Protein AF-A0A7S3FI24-F1 (afdb_monomer)

Secondary structure (DSSP, 8-state):
--PPP----PPPTTTT--HHHHHHHHHHHHHHHHHH-TTHHHH-SS--EEEEESS-STTTT-EEE-S-HHHHHH--S--EEEEE--SS--EETTEE------

Solvent-accessible surface area (backbone atoms only — not comparable to full-atom values): 6714 Å² total; per-residue (Å²): 141,79,82,76,80,81,79,74,74,73,73,60,86,74,78,76,60,59,66,70,62,52,54,53,52,49,53,53,50,49,56,56,44,52,76,77,35,89,58,56,79,30,40,59,82,71,54,41,32,33,39,36,52,76,63,80,64,95,70,53,79,54,43,81,48,55,79,44,72,71,58,59,69,66,62,73,99,66,69,56,49,82,40,82,33,70,66,51,63,75,59,60,97,84,40,80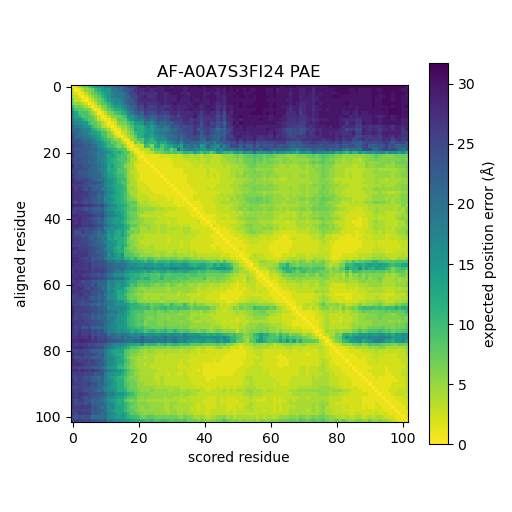,78,86,86,90,83,134

Organism: NCBI:txid156174

Nearest PDB structures (foldseek):
  6vzq-assembly2_B  TM=6.671E-01  e=1.632E-01  Mus musculus
  7emj-assembly1_F  TM=5.380E-01  e=7.339E-02  Gallus gallus
  5ui8-assembly1_J  TM=3.573E-01  e=5.573E+00  Escherichia coli O157:H7
  6c05-assembly1_D  TM=3.468E-01  e=8.312E+00  Mycobacterium tuberculosis

pLDDT: mean 84.61, std 16.26, range [46.09, 98.19]

Structure (mmCIF, N/CA/C/O backbone):
data_AF-A0A7S3FI24-F1
#
_entry.id   AF-A0A7S3FI24-F1
#
loop_
_atom_site.group_PDB
_atom_site.id
_atom_site.type_symbol
_atom_site.label_atom_id
_atom_site.label_alt_id
_atom_site.label_comp_id
_atom_site.label_asym_id
_atom_site.label_entity_id
_atom_site.label_seq_id
_atom_site.pdbx_PDB_ins_code
_atom_site.Cartn_x
_atom_site.Cartn_y
_atom_site.Cartn_z
_atom_site.occupancy
_atom_site.B_iso_or_equiv
_atom_site.auth_seq_id
_atom_site.auth_comp_id
_atom_site.auth_asym_id
_atom_site.auth_atom_id
_atom_site.pdbx_PDB_model_num
ATOM 1 N N . MET A 1 1 ? 37.697 28.442 39.498 1.00 46.44 1 MET A N 1
ATOM 2 C CA . MET A 1 1 ? 36.670 27.385 39.611 1.00 46.44 1 MET A CA 1
ATOM 3 C C . MET A 1 1 ? 35.323 28.017 39.319 1.00 46.44 1 MET A C 1
ATOM 5 O O . MET A 1 1 ? 34.853 28.788 40.140 1.00 46.44 1 MET A O 1
ATOM 9 N N . ALA A 1 2 ? 34.752 27.760 38.145 1.00 46.09 2 ALA A N 1
ATOM 10 C CA . ALA A 1 2 ? 33.382 28.141 37.812 1.00 46.09 2 ALA A CA 1
ATOM 11 C C . ALA A 1 2 ? 32.655 26.851 37.419 1.00 46.09 2 ALA A C 1
ATOM 13 O O . ALA A 1 2 ? 33.088 26.173 36.488 1.00 46.09 2 ALA A O 1
ATOM 14 N N . GLN A 1 3 ? 31.633 26.459 38.181 1.00 51.47 3 GLN A N 1
ATOM 15 C CA . GLN A 1 3 ? 30.737 25.371 37.787 1.00 51.47 3 GLN A CA 1
ATOM 16 C C . GLN A 1 3 ? 29.889 25.841 36.595 1.00 51.47 3 GLN A C 1
ATOM 18 O O . GLN A 1 3 ? 29.442 26.991 36.603 1.00 51.47 3 GLN A O 1
ATOM 23 N N . PRO A 1 4 ? 29.662 24.999 35.572 1.00 52.81 4 PRO A N 1
ATOM 24 C CA . PRO A 1 4 ? 28.700 25.323 34.530 1.00 52.81 4 PRO A CA 1
ATOM 25 C C . PRO A 1 4 ? 27.280 25.321 35.125 1.00 52.81 4 PRO A C 1
ATOM 27 O O . PRO A 1 4 ? 27.018 24.561 36.061 1.00 52.81 4 PRO A O 1
ATOM 30 N N . PRO A 1 5 ? 26.372 26.172 34.617 1.00 53.44 5 PRO A N 1
ATOM 31 C CA . PRO A 1 5 ? 24.995 26.205 35.082 1.00 53.44 5 PRO A CA 1
ATOM 32 C C . PRO A 1 5 ? 24.317 24.864 34.804 1.00 53.44 5 PRO A C 1
ATOM 34 O O . PRO A 1 5 ? 24.416 24.318 33.704 1.00 53.44 5 PRO A O 1
ATOM 37 N N . ASP A 1 6 ? 23.658 24.361 35.843 1.00 47.56 6 ASP A N 1
ATOM 38 C CA . ASP A 1 6 ? 22.828 23.165 35.853 1.00 47.56 6 ASP A CA 1
ATOM 39 C C . ASP A 1 6 ? 21.859 23.205 34.665 1.00 47.56 6 ASP A C 1
ATOM 41 O O . ASP A 1 6 ? 20.989 24.079 34.570 1.00 47.56 6 ASP A O 1
ATOM 45 N N . ALA A 1 7 ? 22.072 22.300 33.709 1.00 50.19 7 ALA A N 1
ATOM 46 C CA . ALA A 1 7 ? 21.190 22.099 32.577 1.00 50.19 7 ALA A CA 1
ATOM 47 C C . ALA A 1 7 ? 19.913 21.455 33.113 1.00 50.19 7 ALA A C 1
ATOM 49 O O . ALA A 1 7 ? 19.746 20.238 33.050 1.00 50.19 7 ALA A O 1
ATOM 50 N N . ALA A 1 8 ? 19.033 22.288 33.674 1.00 49.78 8 ALA A N 1
ATOM 51 C CA . ALA A 1 8 ? 17.697 21.908 34.082 1.00 49.78 8 ALA A CA 1
ATOM 52 C C . ALA A 1 8 ? 17.028 21.218 32.893 1.00 49.78 8 ALA A C 1
ATOM 54 O O . ALA A 1 8 ? 16.645 21.863 31.912 1.00 49.78 8 ALA A O 1
ATOM 55 N N . ALA A 1 9 ? 16.966 19.889 32.982 1.00 54.50 9 ALA A N 1
ATOM 56 C CA . ALA A 1 9 ? 16.338 19.008 32.025 1.00 54.50 9 ALA A CA 1
ATOM 57 C C . ALA A 1 9 ? 14.961 19.578 31.688 1.00 54.50 9 ALA A C 1
ATOM 59 O O . ALA A 1 9 ? 14.052 19.572 32.519 1.00 54.50 9 ALA A O 1
ATOM 60 N N . HIS A 1 10 ? 14.820 20.130 30.484 1.00 46.59 10 HIS A N 1
ATOM 61 C CA . HIS A 1 10 ? 13.503 20.412 29.946 1.00 46.59 10 HIS A CA 1
ATOM 62 C C . HIS A 1 10 ? 12.785 19.065 29.866 1.00 46.59 10 HIS A C 1
ATOM 64 O O . HIS A 1 10 ? 13.285 18.169 29.184 1.00 46.59 10 HIS A O 1
ATOM 70 N N . PRO A 1 11 ? 11.677 18.873 30.599 1.00 47.78 11 PRO A N 1
ATOM 71 C CA . PRO A 1 11 ? 10.968 17.612 30.547 1.00 47.78 11 PRO A CA 1
ATOM 72 C C . PRO A 1 11 ? 10.486 17.408 29.113 1.00 47.78 11 PRO A C 1
ATOM 74 O O . PRO A 1 11 ? 9.842 18.291 28.542 1.00 47.78 11 PRO A O 1
ATOM 77 N N . ASP A 1 12 ? 10.819 16.255 28.532 1.00 48.50 12 ASP A N 1
ATOM 78 C CA . ASP A 1 12 ? 10.338 15.873 27.211 1.00 48.50 12 ASP A CA 1
ATOM 79 C C . ASP A 1 12 ? 8.811 16.071 27.154 1.00 48.50 12 ASP A C 1
ATOM 81 O O . ASP A 1 12 ? 8.084 15.474 27.957 1.00 48.50 12 ASP A O 1
ATOM 85 N N . PRO A 1 13 ? 8.272 16.858 26.203 1.00 54.12 13 PRO A N 1
ATOM 86 C CA . PRO A 1 13 ? 6.839 17.176 26.124 1.00 54.12 13 PRO A CA 1
ATOM 87 C C . PRO A 1 13 ? 5.957 15.954 25.801 1.00 54.12 13 PRO A C 1
ATOM 89 O O . PRO A 1 13 ? 4.729 16.047 25.728 1.00 54.12 13 PRO A O 1
ATOM 92 N N . VAL A 1 14 ? 6.586 14.798 25.584 1.00 56.69 14 VAL A N 1
ATOM 93 C CA . VAL A 1 14 ? 5.950 13.493 25.401 1.00 56.69 14 VAL A CA 1
ATOM 94 C C . VAL A 1 14 ? 5.659 12.821 26.749 1.00 56.69 14 VAL A C 1
ATOM 96 O O . VAL A 1 14 ? 4.661 12.115 26.861 1.00 56.69 14 VAL A O 1
ATOM 99 N N . ALA A 1 15 ? 6.463 13.083 27.785 1.00 55.53 15 ALA A N 1
ATOM 100 C CA . ALA A 1 15 ? 6.394 12.392 29.074 1.00 55.53 15 ALA A CA 1
ATOM 101 C C . ALA A 1 15 ? 5.210 12.824 29.962 1.00 55.53 15 ALA A C 1
ATOM 103 O O . ALA A 1 15 ? 4.880 12.129 30.916 1.00 55.53 15 ALA A O 1
ATOM 104 N N . GLN A 1 16 ? 4.551 13.947 29.649 1.00 52.84 16 GLN A N 1
ATOM 105 C CA . GLN A 1 16 ? 3.449 14.511 30.449 1.00 52.84 16 GLN A CA 1
ATOM 106 C C . GLN A 1 16 ? 2.045 14.209 29.894 1.00 52.84 16 GLN A C 1
ATOM 108 O O . GLN A 1 16 ? 1.060 14.801 30.330 1.00 52.84 16 GLN A O 1
ATOM 113 N N . ARG A 1 17 ? 1.916 13.326 28.897 1.00 57.41 17 ARG A N 1
ATOM 114 C CA . ARG A 1 17 ? 0.605 12.974 28.334 1.00 57.41 17 ARG A CA 1
ATOM 115 C C . ARG A 1 17 ? 0.035 11.774 29.081 1.00 57.41 17 ARG A C 1
ATOM 117 O O . ARG A 1 17 ? 0.474 10.653 28.851 1.00 57.41 17 ARG A O 1
ATOM 124 N N . GLU A 1 18 ? -0.955 12.023 29.936 1.00 64.50 18 GLU A N 1
ATOM 125 C CA . GLU A 1 18 ? -1.813 10.990 30.534 1.00 64.50 18 GLU A CA 1
ATOM 126 C C . GLU A 1 18 ? -2.240 9.975 29.445 1.00 64.50 18 GLU A C 1
ATOM 128 O O . GLU A 1 18 ? -2.882 10.379 28.465 1.00 64.50 18 GLU A O 1
ATOM 133 N N . PRO A 1 19 ? -1.880 8.681 29.557 1.00 67.75 19 PRO A N 1
ATOM 134 C CA . PRO A 1 19 ? -2.059 7.692 28.487 1.00 67.75 19 PRO A CA 1
ATOM 135 C C . PRO A 1 19 ? -3.502 7.591 27.976 1.00 67.75 19 PRO A C 1
ATOM 137 O O . PRO A 1 19 ? -3.734 7.496 26.770 1.00 67.75 19 PRO A O 1
ATOM 140 N N . VAL A 1 20 ? -4.471 7.711 28.889 1.00 68.62 20 VAL A N 1
ATOM 141 C CA . VAL A 1 20 ? -5.913 7.651 28.597 1.00 68.62 20 VAL A CA 1
ATOM 142 C C . VAL A 1 20 ? -6.361 8.827 27.720 1.00 68.62 20 VAL A C 1
ATOM 144 O O . VAL A 1 20 ? -7.165 8.664 26.803 1.00 68.62 20 VAL A O 1
ATOM 147 N N . ALA A 1 21 ? -5.797 10.019 27.938 1.00 85.75 21 ALA A N 1
ATOM 148 C CA . ALA A 1 21 ? -6.127 11.199 27.143 1.00 85.75 21 ALA A CA 1
ATOM 149 C C . ALA A 1 21 ? -5.561 11.116 25.715 1.00 85.75 21 ALA A C 1
ATOM 151 O O . ALA A 1 21 ? -6.155 11.659 24.782 1.00 85.75 21 ALA A O 1
ATOM 152 N N . LEU A 1 22 ? -4.420 10.445 25.517 1.00 89.81 22 LEU A N 1
ATOM 153 C CA . LEU A 1 22 ? -3.850 10.246 24.183 1.00 89.81 22 LEU A CA 1
ATOM 154 C C . LEU A 1 22 ? -4.663 9.240 23.363 1.00 89.81 22 LEU A C 1
ATOM 156 O O . LEU A 1 22 ? -4.931 9.501 22.191 1.00 89.81 22 LEU A O 1
ATOM 160 N N . GLU A 1 23 ? -5.069 8.127 23.974 1.00 91.88 23 GLU A N 1
ATOM 161 C CA . GLU A 1 23 ? -5.892 7.106 23.320 1.00 91.88 23 GLU A CA 1
ATOM 162 C C . GLU A 1 23 ? -7.219 7.693 22.832 1.00 91.88 23 GLU A C 1
ATOM 164 O O . GLU A 1 23 ? -7.549 7.579 21.650 1.00 91.88 23 GLU A O 1
ATOM 169 N N . GLN A 1 24 ? -7.929 8.415 23.703 1.00 94.38 24 GLN A N 1
ATOM 170 C CA . GLN A 1 24 ? -9.202 9.041 23.354 1.00 94.38 24 GLN A CA 1
ATOM 171 C C . GLN A 1 24 ? -9.061 10.000 22.162 1.00 94.38 24 GLN A C 1
ATOM 173 O O . GLN A 1 24 ? -9.817 9.923 21.191 1.00 94.38 24 GLN A O 1
ATOM 178 N N . ARG A 1 25 ? -8.034 10.857 22.184 1.00 94.19 25 ARG A N 1
ATOM 179 C CA . ARG A 1 25 ? -7.745 11.791 21.086 1.00 94.19 25 ARG A CA 1
ATOM 180 C C . ARG A 1 25 ? -7.369 11.073 19.792 1.00 94.19 25 ARG A C 1
ATOM 182 O O . ARG A 1 25 ? -7.744 11.525 18.713 1.00 94.19 25 ARG A O 1
ATOM 189 N N . ALA A 1 26 ? -6.627 9.970 19.879 1.00 94.12 26 ALA A N 1
ATOM 190 C CA . ALA A 1 26 ? -6.280 9.163 18.715 1.00 94.12 26 ALA A CA 1
ATOM 191 C C . ALA A 1 26 ? -7.530 8.522 18.091 1.00 94.12 26 ALA A C 1
ATOM 193 O O . ALA A 1 26 ? -7.689 8.562 16.872 1.00 94.12 26 ALA A O 1
ATOM 194 N N . LEU A 1 27 ? -8.448 7.999 18.909 1.00 94.75 27 LEU A N 1
ATOM 195 C CA . LEU A 1 27 ? -9.718 7.437 18.442 1.00 94.75 27 LEU A CA 1
ATOM 196 C C . LEU A 1 27 ? -10.599 8.495 17.768 1.00 94.75 27 LEU A C 1
ATOM 198 O O . LEU A 1 27 ? -11.173 8.235 16.711 1.00 94.75 27 LEU A O 1
ATOM 202 N N . GLU A 1 28 ? -10.689 9.695 18.337 1.00 96.31 28 GLU A N 1
ATOM 203 C CA . GLU A 1 28 ? -11.411 10.822 17.733 1.00 96.31 28 GLU A CA 1
ATOM 204 C C . GLU A 1 28 ? -10.794 11.246 16.395 1.00 96.31 28 GLU A C 1
ATOM 206 O O . GLU A 1 28 ? -11.512 11.408 15.406 1.00 96.31 28 GLU A O 1
ATOM 211 N N . ALA A 1 29 ? -9.464 11.341 16.329 1.00 94.56 29 ALA A N 1
ATOM 212 C CA . ALA A 1 29 ? -8.756 11.642 15.089 1.00 94.56 29 ALA A CA 1
ATOM 213 C C . ALA A 1 29 ? -8.996 10.568 14.015 1.00 94.56 29 ALA A C 1
ATOM 215 O O . ALA A 1 29 ? -9.242 10.907 12.858 1.00 94.56 29 ALA A O 1
ATOM 216 N N . LEU A 1 30 ? -8.977 9.282 14.385 1.00 93.88 30 LEU A N 1
ATOM 217 C CA . LEU A 1 30 ? -9.266 8.175 13.467 1.00 93.88 30 LEU A CA 1
ATOM 218 C C . LEU A 1 30 ? -10.709 8.218 1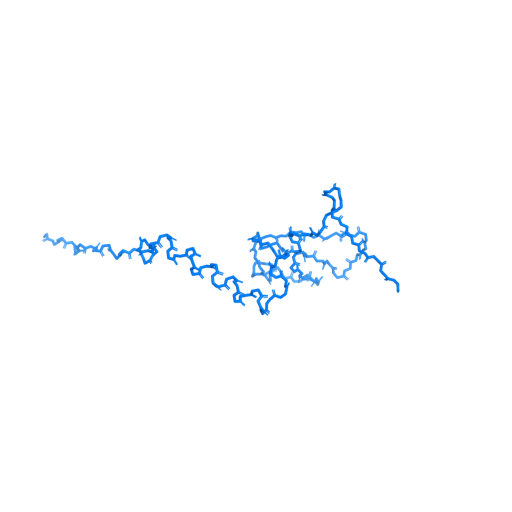2.956 1.00 93.88 30 LEU A C 1
ATOM 220 O O . LEU A 1 30 ? -10.927 8.018 11.762 1.00 93.88 30 LEU A O 1
ATOM 224 N N . LYS A 1 31 ? -11.682 8.540 13.818 1.00 94.62 31 LYS A N 1
ATOM 225 C CA . LYS A 1 31 ? -13.085 8.734 13.411 1.00 94.62 31 LYS A CA 1
ATOM 226 C C . LYS A 1 31 ? -13.229 9.875 12.406 1.00 94.62 31 LYS A C 1
ATOM 228 O O . LYS A 1 31 ? -13.948 9.719 11.424 1.00 94.62 31 LYS A O 1
ATOM 233 N N . GLY A 1 32 ? -12.542 10.997 12.623 1.00 95.81 32 GLY A N 1
ATOM 234 C CA . GLY A 1 32 ? -12.520 12.108 11.668 1.00 95.81 32 GLY A CA 1
ATOM 235 C C . GLY A 1 32 ? -11.858 11.724 10.340 1.00 95.81 32 GLY A C 1
ATOM 236 O O . GLY A 1 32 ? -12.396 11.994 9.270 1.00 95.81 32 GLY A O 1
ATOM 237 N N . LEU A 1 33 ? -10.724 11.021 10.396 1.00 94.81 33 LEU A N 1
ATOM 238 C CA . LEU A 1 33 ? -10.005 10.534 9.215 1.00 94.81 33 LEU A CA 1
ATOM 239 C C . LEU A 1 33 ? -10.834 9.557 8.377 1.00 94.81 33 LE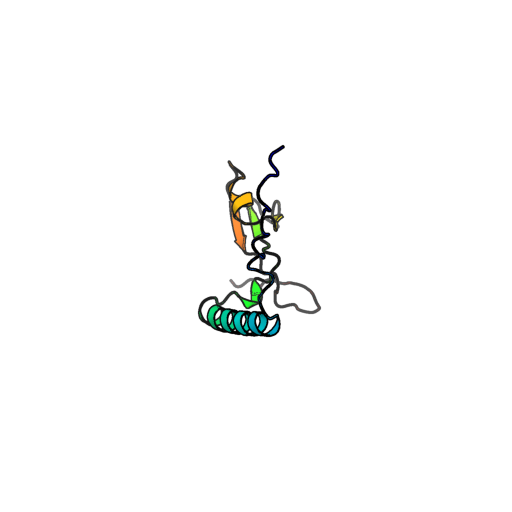U A C 1
ATOM 241 O O . LEU A 1 33 ? -10.794 9.640 7.151 1.00 94.81 33 LEU A O 1
ATOM 245 N N . ALA A 1 34 ? -11.598 8.666 9.011 1.00 93.50 34 ALA A N 1
ATOM 246 C CA . ALA A 1 34 ? -12.437 7.692 8.313 1.00 93.50 34 ALA A CA 1
ATOM 247 C C . ALA A 1 34 ? -13.497 8.363 7.420 1.00 93.50 34 ALA A C 1
ATOM 249 O O . ALA A 1 34 ? -13.863 7.814 6.385 1.00 93.50 34 ALA A O 1
ATOM 250 N N . GLN A 1 35 ? -13.943 9.574 7.774 1.00 95.06 35 GLN A N 1
ATOM 251 C CA . GLN A 1 35 ? -14.928 10.330 6.994 1.00 95.06 35 GLN A CA 1
ATOM 252 C C . GLN A 1 35 ? -14.346 10.935 5.711 1.00 95.06 35 GLN A C 1
ATOM 254 O O . GLN A 1 35 ? -15.076 11.135 4.745 1.00 95.06 35 GLN A O 1
ATOM 259 N N . VAL A 1 36 ? -13.041 11.227 5.683 1.00 96.19 36 VAL A N 1
ATOM 260 C CA . VAL A 1 36 ? -12.384 11.907 4.548 1.00 96.19 36 VAL A CA 1
ATOM 261 C C . VAL A 1 36 ? -11.431 11.008 3.761 1.00 96.19 36 VAL A C 1
ATOM 263 O O . VAL A 1 36 ? -11.014 11.369 2.661 1.00 96.19 36 VAL A O 1
ATOM 266 N N . ARG A 1 37 ? -11.074 9.835 4.297 1.00 93.75 37 ARG A N 1
ATOM 267 C CA . ARG A 1 37 ? -10.133 8.894 3.679 1.00 93.75 37 ARG A CA 1
ATOM 268 C C . ARG A 1 37 ? -10.769 7.508 3.521 1.00 93.75 37 ARG A C 1
ATOM 270 O O . ARG A 1 37 ? -10.577 6.649 4.380 1.00 93.75 37 ARG A O 1
ATOM 277 N N . PRO A 1 38 ? -11.425 7.234 2.379 1.00 92.62 38 PRO A N 1
ATOM 278 C CA . PRO A 1 38 ? -12.090 5.952 2.125 1.00 92.62 38 PRO A CA 1
ATOM 279 C C . PRO A 1 38 ? -11.167 4.725 2.199 1.00 92.62 38 PRO A C 1
ATOM 281 O O . PRO A 1 38 ? -11.617 3.619 2.467 1.00 92.62 38 PRO A O 1
ATOM 284 N N . GLN A 1 39 ? -9.864 4.907 1.962 1.00 92.25 39 GLN A N 1
ATOM 285 C CA . GLN A 1 39 ? -8.871 3.824 1.973 1.00 92.25 39 GLN A CA 1
ATOM 286 C C . GLN A 1 39 ? -8.258 3.560 3.362 1.00 92.25 39 GLN A C 1
ATOM 288 O O . GLN A 1 39 ? -7.392 2.698 3.497 1.00 92.25 39 GLN A O 1
ATOM 293 N N . LEU A 1 40 ? -8.689 4.273 4.410 1.00 92.69 40 LEU A N 1
ATOM 294 C CA . LEU A 1 40 ? -8.061 4.200 5.733 1.00 92.69 40 LEU A CA 1
ATOM 295 C C . LEU A 1 40 ? -8.006 2.769 6.292 1.00 92.69 40 LEU A C 1
ATOM 297 O O . LEU A 1 40 ? -6.980 2.353 6.826 1.00 92.69 40 LEU A O 1
ATOM 301 N N . GLU A 1 41 ? -9.089 2.004 6.153 1.00 91.31 41 GLU A N 1
ATOM 302 C CA . GLU A 1 41 ? -9.164 0.648 6.706 1.00 91.31 41 GLU A CA 1
ATOM 303 C C . GLU A 1 41 ? -8.213 -0.330 6.004 1.00 91.31 41 GLU A C 1
ATOM 305 O O . GLU A 1 41 ? -7.606 -1.179 6.665 1.00 91.31 41 GLU A O 1
ATOM 310 N N . MET A 1 42 ? -8.041 -0.174 4.687 1.00 94.94 42 MET A N 1
ATOM 311 C CA . MET A 1 42 ? -7.232 -1.060 3.843 1.00 94.94 42 MET A CA 1
ATOM 312 C C . MET A 1 42 ? -5.728 -0.751 3.883 1.00 94.94 42 MET A C 1
ATOM 314 O O . MET A 1 42 ? -4.911 -1.635 3.606 1.00 94.94 42 MET A O 1
ATOM 318 N N . ASP A 1 43 ? -5.355 0.479 4.246 1.00 92.44 43 ASP A N 1
ATOM 319 C CA . ASP A 1 43 ? -3.975 0.969 4.198 1.00 92.44 43 ASP A CA 1
ATOM 320 C C . ASP A 1 43 ? -3.048 0.322 5.230 1.00 92.44 43 ASP A C 1
ATOM 322 O O . ASP A 1 43 ? -1.841 0.275 4.993 1.00 92.44 43 ASP A O 1
ATOM 326 N N . GLY A 1 44 ? -3.584 -0.181 6.345 1.00 92.62 44 GLY A N 1
ATOM 327 C CA . GLY A 1 44 ? -2.783 -0.715 7.447 1.00 92.62 44 GLY A CA 1
ATOM 328 C C . GLY A 1 44 ? -1.912 0.353 8.120 1.00 92.62 44 GLY A C 1
ATOM 329 O O . GLY A 1 44 ? -2.271 1.526 8.174 1.00 92.62 44 GLY A O 1
ATOM 330 N N . TRP A 1 45 ? -0.780 -0.063 8.686 1.00 92.56 45 TRP A N 1
ATOM 331 C CA . TRP A 1 45 ? 0.123 0.819 9.448 1.00 92.56 45 TRP A CA 1
ATOM 332 C C . TRP A 1 45 ? 1.602 0.605 9.125 1.00 92.56 45 TRP A C 1
ATOM 334 O O . TRP A 1 45 ? 2.446 1.373 9.581 1.00 92.56 45 TRP A O 1
ATOM 344 N N . ARG A 1 46 ? 1.940 -0.411 8.320 1.00 94.75 46 ARG A N 1
ATOM 345 C CA . ARG A 1 46 ? 3.333 -0.731 7.980 1.00 94.75 46 ARG A CA 1
ATOM 346 C C . ARG A 1 46 ? 3.884 0.164 6.876 1.00 94.75 46 ARG A C 1
ATOM 348 O O 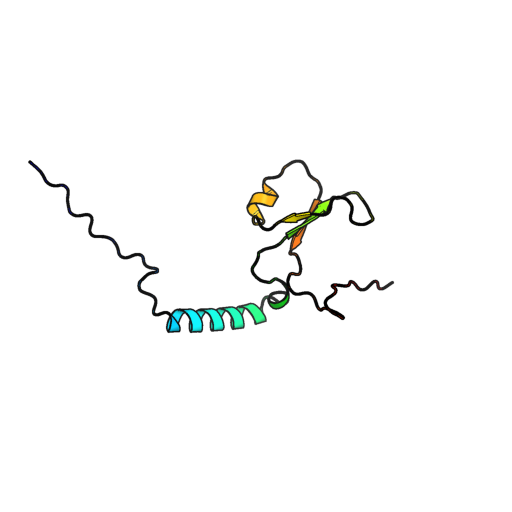. ARG A 1 46 ? 5.066 0.069 6.563 1.00 94.75 46 ARG A O 1
ATOM 355 N N . ASN A 1 47 ? 3.037 1.019 6.300 1.00 94.69 47 ASN A N 1
ATOM 356 C CA . ASN A 1 47 ? 3.395 1.973 5.259 1.00 94.69 47 ASN A CA 1
ATOM 357 C C . ASN A 1 47 ? 4.030 1.281 4.042 1.00 94.69 47 ASN A C 1
ATOM 359 O O . ASN A 1 47 ? 5.069 1.705 3.542 1.00 94.69 47 ASN A O 1
ATOM 363 N N . ILE A 1 48 ? 3.414 0.183 3.591 1.00 96.50 48 ILE A N 1
ATOM 364 C CA . ILE A 1 48 ? 3.919 -0.613 2.468 1.00 96.50 48 ILE A CA 1
ATOM 365 C C . ILE A 1 48 ? 3.495 0.021 1.141 1.00 96.50 48 ILE A C 1
ATOM 367 O O . ILE A 1 48 ? 2.333 0.399 0.954 1.00 96.50 48 ILE A O 1
ATOM 371 N N . TRP A 1 49 ? 4.436 0.070 0.204 1.00 95.81 49 TRP A N 1
ATOM 372 C CA . TRP A 1 49 ? 4.295 0.584 -1.152 1.00 95.81 49 TRP A CA 1
ATOM 373 C C . TRP A 1 49 ? 4.667 -0.490 -2.169 1.00 95.81 49 TRP A C 1
ATOM 375 O O . TRP A 1 49 ? 5.612 -1.250 -1.972 1.00 95.81 49 TRP A O 1
ATOM 385 N N . LEU A 1 50 ? 3.925 -0.529 -3.269 1.00 95.25 50 LEU A N 1
ATOM 386 C CA . LEU A 1 50 ? 4.143 -1.397 -4.413 1.00 95.25 50 LEU A CA 1
ATOM 387 C C . LEU A 1 50 ? 4.765 -0.599 -5.557 1.00 95.25 50 LEU A C 1
ATOM 389 O O . LEU A 1 50 ? 4.166 0.347 -6.068 1.00 95.25 50 LEU A O 1
ATOM 393 N N . LEU A 1 51 ? 5.952 -1.018 -5.977 1.00 94.00 51 LEU A N 1
ATOM 394 C CA . LEU A 1 51 ? 6.665 -0.475 -7.124 1.00 94.00 51 LEU A CA 1
ATOM 395 C C . LEU A 1 51 ? 6.366 -1.359 -8.334 1.00 94.00 51 LEU A C 1
ATOM 397 O O . LEU A 1 51 ? 6.647 -2.559 -8.308 1.00 94.00 51 LEU A O 1
ATOM 401 N N . LYS A 1 52 ? 5.805 -0.762 -9.388 1.00 92.94 52 LYS A N 1
ATOM 402 C CA . LYS A 1 52 ? 5.515 -1.424 -10.666 1.00 92.94 52 LYS A CA 1
ATOM 403 C C . LYS A 1 52 ? 6.405 -0.836 -11.760 1.00 92.94 52 LYS A C 1
ATOM 405 O O . LYS A 1 52 ? 6.263 0.358 -12.030 1.00 92.94 52 LYS A O 1
ATOM 410 N N . PRO A 1 53 ? 7.302 -1.614 -12.388 1.00 91.62 53 PRO A N 1
ATOM 411 C CA . PRO A 1 53 ? 8.072 -1.120 -13.525 1.00 91.62 53 PRO A CA 1
ATOM 412 C C . PRO A 1 53 ? 7.138 -0.736 -14.681 1.00 91.62 53 PRO A C 1
ATOM 414 O O . PRO A 1 53 ? 6.048 -1.289 -14.817 1.00 91.62 53 PRO A O 1
ATOM 417 N N . SER A 1 54 ? 7.559 0.216 -15.516 1.00 87.25 54 SER A N 1
ATOM 418 C CA . SER A 1 54 ? 6.747 0.670 -16.666 1.00 87.25 54 SER A CA 1
ATOM 419 C C . SER A 1 54 ? 6.663 -0.347 -17.803 1.00 87.25 54 SER A C 1
ATOM 421 O O . SER A 1 54 ? 5.856 -0.197 -18.713 1.00 87.25 54 SER A O 1
ATOM 423 N N . TYR A 1 55 ? 7.507 -1.372 -17.758 1.00 82.12 55 TYR A N 1
ATOM 424 C CA . TYR A 1 55 ? 7.547 -2.466 -18.712 1.00 82.12 55 TYR A CA 1
ATOM 425 C C . TYR A 1 55 ? 7.481 -3.797 -17.962 1.00 82.12 55 TYR A C 1
ATOM 427 O O . TYR A 1 55 ? 7.915 -3.902 -16.815 1.00 82.12 55 TYR A O 1
ATOM 435 N N . GLY A 1 56 ? 6.962 -4.824 -18.630 1.00 78.06 56 GLY A N 1
ATOM 436 C CA . GLY A 1 56 ? 6.852 -6.172 -18.080 1.00 78.06 56 GLY A CA 1
ATOM 437 C C . GLY A 1 56 ? 5.410 -6.653 -17.947 1.00 78.06 56 GLY A C 1
ATOM 438 O O . GLY A 1 56 ? 4.452 -5.886 -17.927 1.00 78.06 56 GLY A O 1
ATOM 439 N N . SER A 1 57 ? 5.262 -7.971 -17.882 1.00 83.94 57 SER A N 1
ATOM 440 C CA . SER A 1 57 ? 3.997 -8.657 -17.624 1.00 83.94 57 SER A CA 1
ATOM 441 C C . SER A 1 57 ? 4.245 -9.794 -16.631 1.00 83.94 57 SER A C 1
ATOM 443 O O . SER A 1 57 ? 5.389 -10.051 -16.249 1.00 83.94 57 SER A O 1
ATOM 445 N N . LYS A 1 58 ? 3.179 -10.471 -16.187 1.00 87.56 58 LYS A N 1
ATOM 446 C CA . LYS A 1 58 ? 3.268 -11.633 -15.278 1.00 87.56 58 LYS A CA 1
ATOM 447 C C . LYS A 1 58 ? 3.907 -11.318 -13.913 1.00 87.56 58 LYS A C 1
ATOM 449 O O . LYS A 1 58 ? 4.487 -12.193 -13.284 1.00 87.56 58 LYS A O 1
ATOM 454 N N . GLY A 1 59 ? 3.820 -10.063 -13.464 1.00 85.75 59 GLY A N 1
ATOM 455 C CA . GLY A 1 59 ? 4.330 -9.629 -12.159 1.00 85.75 59 GLY A CA 1
ATOM 456 C C . GLY A 1 59 ? 5.852 -9.479 -12.063 1.00 85.75 59 GLY A C 1
ATOM 457 O O . GLY A 1 59 ? 6.372 -9.251 -10.972 1.00 85.75 59 GLY A O 1
ATOM 458 N N . LEU A 1 60 ? 6.581 -9.585 -13.179 1.00 88.69 60 LEU A N 1
ATOM 459 C CA . LEU A 1 60 ? 8.037 -9.468 -13.177 1.00 88.69 60 LEU A CA 1
ATOM 460 C C . LEU A 1 60 ? 8.491 -8.065 -12.755 1.00 88.69 60 LEU A C 1
ATOM 462 O O . LEU A 1 60 ? 7.974 -7.055 -13.229 1.00 88.69 60 LEU A O 1
ATOM 466 N N . GLY A 1 61 ? 9.474 -8.017 -11.855 1.00 89.62 61 GLY A N 1
ATOM 467 C CA . GLY A 1 61 ? 10.079 -6.772 -11.374 1.00 89.62 61 GLY A CA 1
ATOM 468 C C . GLY A 1 61 ? 9.228 -5.969 -10.383 1.00 89.62 61 GLY A C 1
ATOM 469 O O . GLY A 1 61 ? 9.656 -4.894 -9.965 1.00 89.62 61 GLY A O 1
ATOM 470 N N . MET A 1 62 ? 8.053 -6.464 -9.977 1.00 92.94 62 MET A N 1
ATOM 471 C CA . MET A 1 62 ? 7.257 -5.832 -8.922 1.00 92.94 62 MET A CA 1
ATOM 472 C C . MET A 1 62 ? 7.935 -5.994 -7.557 1.00 92.94 62 MET A C 1
ATOM 474 O O . MET A 1 62 ? 8.423 -7.074 -7.226 1.00 92.94 62 MET A O 1
ATOM 478 N N . ARG A 1 63 ? 7.951 -4.930 -6.745 1.00 92.94 63 ARG A N 1
ATOM 479 C CA . ARG A 1 63 ? 8.567 -4.951 -5.405 1.00 92.94 63 ARG A CA 1
ATOM 480 C C . ARG A 1 63 ? 7.675 -4.296 -4.364 1.00 92.94 63 ARG A C 1
ATOM 482 O O . ARG A 1 63 ? 7.046 -3.279 -4.647 1.00 92.94 63 ARG A O 1
ATOM 489 N N . LEU A 1 64 ? 7.674 -4.851 -3.156 1.00 95.50 64 LEU A N 1
ATOM 490 C CA . LEU A 1 64 ? 7.096 -4.218 -1.974 1.00 95.50 64 LEU A CA 1
ATOM 491 C C . LEU A 1 64 ? 8.209 -3.601 -1.133 1.00 95.50 64 LEU A C 1
ATOM 493 O O . LEU A 1 64 ? 9.230 -4.242 -0.898 1.00 95.50 64 LEU A O 1
ATOM 497 N N . VAL A 1 65 ? 8.000 -2.373 -0.674 1.00 94.94 65 VAL A N 1
ATOM 498 C CA . VAL A 1 65 ? 8.938 -1.641 0.187 1.00 94.94 65 VAL A CA 1
ATOM 499 C C . VAL A 1 65 ? 8.166 -0.919 1.287 1.00 94.94 65 VAL A C 1
ATOM 501 O O . VAL A 1 65 ? 7.016 -0.535 1.089 1.00 94.94 65 VAL A O 1
ATOM 504 N N . ASN A 1 66 ? 8.784 -0.716 2.445 1.00 95.69 66 ASN A N 1
ATOM 505 C CA . ASN A 1 66 ? 8.179 -0.045 3.604 1.00 95.69 66 ASN A CA 1
ATOM 506 C C . ASN A 1 66 ? 9.024 1.132 4.119 1.00 95.69 66 ASN A C 1
ATOM 508 O O . ASN A 1 66 ? 8.800 1.645 5.209 1.00 95.69 66 ASN A O 1
ATOM 512 N N . GLU A 1 67 ? 9.992 1.581 3.326 1.00 88.50 67 GLU A N 1
ATOM 513 C CA . GLU A 1 67 ? 10.996 2.573 3.725 1.00 88.50 67 GLU A CA 1
ATOM 514 C C . GLU A 1 67 ? 10.487 4.025 3.608 1.00 88.50 67 GLU A C 1
ATOM 516 O O . GLU A 1 67 ? 11.243 4.984 3.759 1.00 88.50 67 GLU A O 1
ATOM 521 N N . GLY A 1 68 ? 9.188 4.184 3.335 1.00 86.12 68 GLY A N 1
ATOM 522 C CA . GLY A 1 68 ? 8.518 5.459 3.122 1.00 86.12 68 GLY A CA 1
ATOM 523 C C . GLY A 1 68 ? 8.679 6.009 1.704 1.00 86.12 68 GLY A C 1
ATOM 524 O O . GLY A 1 68 ? 9.705 5.843 1.046 1.00 86.12 68 GLY A O 1
ATOM 525 N N . VAL A 1 69 ? 7.650 6.722 1.236 1.00 86.69 69 VAL A N 1
ATOM 526 C CA . VAL A 1 69 ? 7.606 7.281 -0.126 1.00 86.69 69 VAL A CA 1
ATOM 527 C C . VAL A 1 69 ? 8.786 8.206 -0.431 1.00 86.69 69 VAL A C 1
ATOM 529 O O . VAL A 1 69 ? 9.282 8.212 -1.548 1.00 86.69 69 VAL A O 1
ATOM 532 N N . GLN A 1 70 ? 9.302 8.924 0.569 1.00 88.25 70 GLN A N 1
ATOM 533 C CA . GLN A 1 70 ? 10.420 9.851 0.387 1.00 88.25 70 GLN A CA 1
ATOM 534 C C . GLN A 1 70 ? 11.702 9.143 -0.055 1.00 88.25 70 GLN A C 1
ATOM 536 O O . GLN A 1 70 ? 12.360 9.605 -0.981 1.00 88.25 70 GLN A O 1
ATOM 541 N N . LYS A 1 71 ? 12.030 7.995 0.550 1.00 88.88 71 LYS A N 1
ATOM 542 C CA . LYS A 1 71 ? 13.206 7.211 0.154 1.00 88.88 71 LYS A CA 1
ATOM 543 C C . LYS A 1 71 ? 13.016 6.605 -1.237 1.00 88.88 71 LYS A C 1
ATOM 545 O O . LYS A 1 71 ? 13.927 6.651 -2.053 1.00 88.88 71 LYS A O 1
ATOM 550 N N . ILE A 1 72 ? 11.804 6.132 -1.540 1.00 89.31 72 ILE A N 1
ATOM 551 C CA . ILE A 1 72 ? 11.452 5.613 -2.870 1.00 89.31 72 ILE A CA 1
ATOM 552 C C . ILE A 1 72 ? 11.687 6.689 -3.938 1.00 89.31 72 ILE A C 1
ATOM 554 O O . ILE A 1 72 ? 12.263 6.404 -4.981 1.00 89.31 72 ILE A O 1
ATOM 558 N N . LEU A 1 73 ? 11.277 7.934 -3.690 1.00 87.19 73 LEU A N 1
ATOM 559 C CA . LEU A 1 73 ? 11.434 9.036 -4.646 1.00 87.19 73 LEU A CA 1
ATOM 560 C C . LEU A 1 73 ? 12.898 9.447 -4.888 1.00 87.19 73 LEU A C 1
ATOM 562 O O . LEU A 1 73 ? 13.171 10.129 -5.872 1.00 87.19 73 LEU A O 1
ATOM 566 N N . GLN A 1 74 ? 13.838 9.037 -4.031 1.00 90.06 74 GLN A N 1
ATOM 567 C CA . GLN A 1 74 ? 15.268 9.296 -4.230 1.00 90.06 74 GLN A CA 1
ATOM 568 C C . GLN A 1 74 ? 15.913 8.349 -5.251 1.00 90.06 74 GLN A C 1
ATOM 570 O O . GLN A 1 74 ? 16.968 8.680 -5.793 1.00 90.06 74 GLN A O 1
ATOM 575 N N . GLU A 1 75 ? 15.302 7.194 -5.540 1.00 85.00 75 GLU A N 1
ATOM 576 C CA . GLU A 1 75 ? 15.772 6.312 -6.613 1.00 85.00 75 GLU A CA 1
ATOM 577 C C . GLU A 1 75 ? 15.512 6.986 -7.974 1.00 85.00 75 GLU A C 1
ATOM 579 O O . GLU A 1 75 ? 14.363 7.214 -8.359 1.00 85.00 75 GLU A O 1
ATOM 584 N N . ARG A 1 76 ? 16.589 7.333 -8.688 1.00 79.38 76 ARG A N 1
ATOM 585 C CA . ARG A 1 76 ? 16.543 8.029 -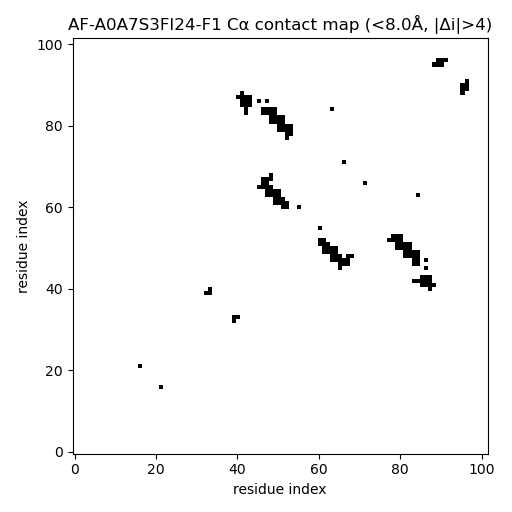9.985 1.00 79.38 76 ARG A CA 1
ATOM 586 C C . ARG A 1 76 ? 16.451 7.055 -11.164 1.00 79.38 76 ARG A C 1
ATOM 588 O O . ARG A 1 76 ? 16.684 5.859 -11.016 1.00 79.38 76 ARG A O 1
ATOM 595 N N . ASP A 1 77 ? 16.102 7.596 -12.332 1.00 71.56 77 ASP A N 1
ATOM 596 C CA . ASP A 1 77 ? 16.174 6.943 -13.653 1.00 71.56 77 ASP A CA 1
ATOM 597 C C . ASP A 1 77 ? 15.356 5.649 -13.824 1.00 71.56 77 ASP A C 1
ATOM 599 O O . ASP A 1 77 ? 15.588 4.845 -14.726 1.00 71.56 77 ASP A O 1
ATOM 603 N N . CYS A 1 78 ? 14.332 5.459 -12.994 1.00 75.19 78 CYS A N 1
ATOM 604 C CA . CYS A 1 78 ? 13.424 4.322 -13.066 1.00 75.19 78 CYS A CA 1
ATOM 605 C C . CYS A 1 78 ? 11.997 4.776 -13.401 1.00 75.19 78 CYS A C 1
ATOM 607 O O . CYS A 1 78 ? 11.260 5.263 -12.543 1.00 75.19 78 CYS A O 1
ATOM 609 N N . LEU A 1 79 ? 11.568 4.567 -14.648 1.00 86.94 79 LEU A N 1
ATOM 610 C CA . LEU A 1 79 ? 10.166 4.744 -15.021 1.00 86.94 79 LEU A CA 1
ATOM 611 C C . LEU A 1 79 ? 9.323 3.675 -14.315 1.00 86.94 79 LEU A C 1
ATOM 613 O O . LEU A 1 79 ? 9.419 2.481 -14.628 1.00 86.94 79 LEU A O 1
ATOM 617 N N . ARG A 1 80 ? 8.464 4.084 -13.381 1.00 90.75 80 ARG A N 1
ATOM 618 C CA . ARG A 1 80 ? 7.620 3.173 -12.597 1.00 90.75 80 ARG A CA 1
ATOM 619 C C . ARG A 1 80 ? 6.400 3.869 -12.010 1.00 90.75 80 ARG A C 1
ATOM 621 O O . ARG A 1 80 ? 6.395 5.083 -11.831 1.00 90.75 80 ARG A O 1
ATOM 628 N N . VAL A 1 81 ? 5.418 3.072 -11.603 1.00 91.94 81 VAL A N 1
ATOM 629 C CA . VAL A 1 81 ? 4.314 3.513 -10.746 1.00 91.94 81 VAL A CA 1
ATOM 630 C C . VAL A 1 81 ? 4.614 3.115 -9.304 1.00 91.94 81 VAL A C 1
ATOM 632 O O . VAL A 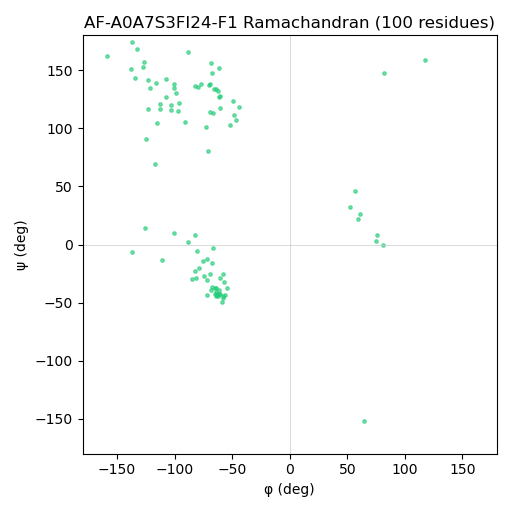1 81 ? 4.944 1.960 -9.029 1.00 91.94 81 VAL A O 1
ATOM 635 N N . VAL A 1 82 ? 4.475 4.068 -8.382 1.00 93.75 82 VAL A N 1
ATOM 636 C CA . VAL A 1 82 ? 4.510 3.831 -6.934 1.00 93.75 82 VAL A CA 1
ATOM 637 C C . VAL A 1 82 ? 3.072 3.880 -6.426 1.00 93.75 82 VAL A C 1
ATOM 639 O O . VAL A 1 82 ? 2.411 4.909 -6.519 1.00 93.75 82 VAL A O 1
ATOM 642 N N . GLN A 1 83 ? 2.568 2.759 -5.924 1.00 94.00 83 GLN A N 1
ATOM 643 C CA . GLN A 1 83 ? 1.181 2.605 -5.485 1.00 94.00 83 GLN A CA 1
ATOM 644 C C . GLN A 1 83 ? 1.152 2.212 -4.007 1.00 94.00 83 GLN A C 1
ATOM 646 O O . GLN A 1 83 ? 1.898 1.323 -3.601 1.00 94.00 83 GLN A O 1
ATOM 651 N N . LYS A 1 84 ? 0.288 2.829 -3.191 1.00 94.56 84 LYS A N 1
ATOM 652 C CA . LYS A 1 84 ? 0.086 2.376 -1.807 1.00 94.56 84 LYS A CA 1
ATOM 653 C C . LYS A 1 84 ? -0.423 0.933 -1.822 1.00 94.56 84 LYS A C 1
ATOM 655 O O . LYS A 1 84 ? -1.366 0.610 -2.542 1.00 94.56 84 LYS A O 1
ATOM 660 N N . TYR A 1 85 ? 0.232 0.052 -1.070 1.00 96.31 85 TYR A N 1
ATOM 661 C CA . TYR A 1 85 ? -0.168 -1.349 -1.008 1.00 96.31 85 TYR A CA 1
ATOM 662 C C . TYR A 1 85 ? -1.364 -1.525 -0.067 1.00 96.31 85 TYR A C 1
ATOM 664 O O . TYR A 1 85 ? -1.367 -0.978 1.038 1.00 96.31 85 TYR A O 1
ATOM 672 N N . VAL A 1 86 ? -2.343 -2.319 -0.509 1.00 96.88 86 VAL A N 1
ATOM 673 C CA . VAL A 1 86 ? -3.485 -2.773 0.297 1.00 96.88 86 VAL A CA 1
ATOM 674 C C . VAL A 1 86 ? -2.984 -3.811 1.301 1.00 96.88 86 VAL A C 1
ATOM 676 O O . VAL A 1 86 ? -2.738 -4.964 0.937 1.00 96.88 86 VAL A O 1
ATOM 679 N N . GLU A 1 87 ? -2.789 -3.382 2.547 1.00 97.31 87 GLU A N 1
ATOM 680 C CA . GLU A 1 87 ? -2.231 -4.194 3.636 1.00 97.31 87 GLU A CA 1
ATOM 681 C C . GLU A 1 87 ? -3.283 -5.100 4.283 1.00 97.31 87 GLU A C 1
ATOM 683 O O . GLU A 1 87 ? -2.940 -6.176 4.770 1.00 97.31 87 GLU A O 1
ATOM 688 N N . ARG A 1 88 ? -4.556 -4.688 4.261 1.00 97.00 88 ARG A N 1
ATOM 689 C CA . ARG A 1 88 ? -5.694 -5.473 4.761 1.00 97.00 88 ARG A CA 1
ATOM 690 C C . ARG A 1 88 ? -6.667 -5.808 3.621 1.00 97.00 88 ARG A C 1
ATOM 692 O O . ARG A 1 88 ? -7.747 -5.226 3.558 1.00 97.00 88 ARG A O 1
ATOM 699 N N . PRO A 1 89 ? -6.277 -6.672 2.664 1.00 96.75 89 PRO A N 1
ATOM 700 C CA . PRO A 1 89 ? -7.184 -7.105 1.606 1.00 96.75 89 PRO A CA 1
ATOM 701 C C . PRO A 1 89 ? -8.303 -7.976 2.186 1.00 96.75 89 PRO A C 1
ATOM 703 O O . PRO A 1 89 ? -8.120 -8.631 3.211 1.00 96.75 89 PRO A O 1
ATOM 706 N N . PHE A 1 90 ? -9.437 -8.037 1.492 1.00 96.19 90 PHE A N 1
ATOM 707 C CA . PHE A 1 90 ? -10.415 -9.093 1.732 1.00 96.19 90 PHE A CA 1
ATOM 708 C C . PHE A 1 90 ? -9.805 -10.443 1.323 1.00 96.19 90 PHE A C 1
ATOM 710 O O . 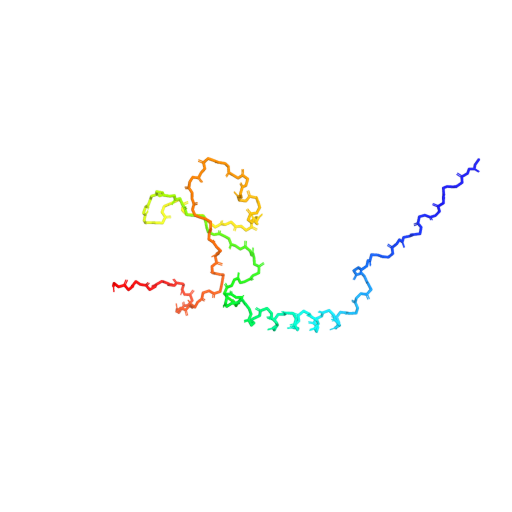PHE A 1 90 ? -9.162 -10.546 0.274 1.00 96.19 90 PHE A O 1
ATOM 717 N N . LEU A 1 91 ? -9.961 -11.453 2.177 1.00 97.19 91 LEU A N 1
ATOM 718 C CA . LEU A 1 91 ? -9.351 -12.771 2.014 1.00 97.19 91 LEU A CA 1
ATOM 719 C C . LEU A 1 91 ? -10.438 -13.830 1.843 1.00 97.19 91 LEU A C 1
ATOM 721 O O . LEU A 1 91 ? -11.429 -13.814 2.570 1.00 97.19 91 LEU A O 1
ATOM 725 N N . ILE A 1 92 ? -10.208 -14.776 0.936 1.00 98.19 92 ILE A N 1
ATOM 726 C CA . ILE A 1 92 ? -10.995 -16.009 0.814 1.00 98.19 92 ILE A CA 1
ATOM 727 C C . ILE A 1 92 ? -10.057 -17.148 1.199 1.00 98.19 92 ILE A C 1
ATOM 729 O O . ILE A 1 92 ? -8.969 -17.261 0.637 1.00 98.19 92 ILE A O 1
ATOM 733 N N . ASP A 1 93 ? -10.425 -17.918 2.223 1.00 97.62 93 ASP A N 1
ATOM 734 C CA . ASP A 1 93 ? -9.606 -19.006 2.780 1.00 97.62 93 ASP A CA 1
ATOM 735 C C . ASP A 1 93 ? -8.171 -18.583 3.158 1.00 97.62 93 ASP A C 1
ATOM 737 O O . ASP A 1 93 ? -7.220 -19.352 3.064 1.00 97.62 93 ASP A O 1
ATOM 741 N N . GLY A 1 94 ? -7.999 -17.324 3.578 1.00 97.56 94 GLY A N 1
ATOM 742 C CA . GLY A 1 94 ? -6.694 -16.755 3.934 1.00 97.56 94 GLY A CA 1
ATOM 743 C C . GLY A 1 94 ? -5.845 -16.289 2.744 1.00 97.56 94 GLY A C 1
ATOM 744 O O . GLY A 1 94 ? -4.761 -15.742 2.953 1.00 97.56 94 GLY A O 1
ATOM 745 N N . PHE A 1 95 ? -6.332 -16.430 1.509 1.00 97.62 95 PHE A N 1
ATOM 746 C CA . PHE A 1 95 ? -5.630 -16.008 0.300 1.00 97.62 95 PHE A CA 1
ATOM 747 C C . PHE A 1 95 ? -6.147 -14.665 -0.224 1.00 97.62 95 PHE A C 1
ATOM 749 O O . PHE A 1 95 ? -7.349 -14.391 -0.264 1.00 97.62 95 PHE A O 1
ATOM 756 N N . LYS A 1 96 ? -5.208 -13.814 -0.653 1.00 96.88 96 LYS A N 1
ATOM 757 C CA . LYS A 1 96 ? -5.503 -12.576 -1.382 1.00 96.88 96 LYS A CA 1
ATOM 758 C C . LYS A 1 96 ? -5.849 -12.919 -2.831 1.00 96.88 96 LYS A C 1
ATOM 760 O O . LYS A 1 96 ? -5.138 -13.701 -3.454 1.00 96.88 96 LYS A O 1
ATO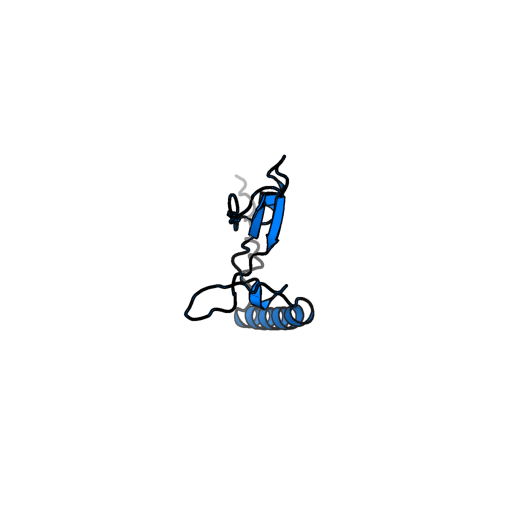M 765 N N . PHE A 1 97 ? -6.864 -12.262 -3.378 1.00 97.38 97 PHE A N 1
ATOM 766 C CA . PHE A 1 97 ? -7.267 -12.400 -4.776 1.00 97.38 97 PHE A CA 1
ATOM 767 C C . PHE A 1 97 ? -7.483 -11.033 -5.436 1.00 97.38 97 PHE A C 1
ATOM 769 O O . PHE A 1 97 ? -7.518 -9.995 -4.766 1.00 97.38 97 PHE A O 1
ATOM 776 N N . ASP A 1 98 ? -7.616 -11.044 -6.758 1.00 96.31 98 ASP A N 1
ATOM 777 C CA . ASP A 1 98 ? -8.064 -9.917 -7.568 1.00 96.31 98 ASP A CA 1
ATOM 778 C C . ASP A 1 98 ? -9.237 -10.336 -8.463 1.00 96.31 98 ASP A C 1
ATOM 780 O O . ASP A 1 98 ? -9.440 -11.519 -8.735 1.00 96.31 98 ASP A O 1
ATOM 784 N N . ILE A 1 99 ? -10.042 -9.359 -8.883 1.00 97.06 99 ILE A N 1
ATOM 785 C CA . ILE A 1 99 ? -11.176 -9.577 -9.782 1.00 97.06 99 ILE A CA 1
ATOM 786 C C . ILE A 1 99 ? -10.809 -9.020 -11.154 1.00 97.06 99 ILE A C 1
ATOM 788 O O . ILE A 1 99 ? -10.463 -7.844 -11.290 1.00 97.06 99 ILE A O 1
ATOM 792 N N . ARG A 1 100 ? -10.941 -9.855 -12.185 1.00 96.56 100 ARG A N 1
ATOM 793 C CA . ARG A 1 100 ? -10.900 -9.433 -13.585 1.00 96.56 100 ARG A CA 1
ATOM 794 C C . ARG A 1 100 ? -12.326 -9.256 -14.100 1.00 96.56 100 ARG A C 1
ATOM 796 O O . ARG A 1 100 ? -13.040 -10.241 -14.244 1.00 96.56 100 ARG A O 1
ATOM 803 N N . CYS A 1 101 ? -12.694 -8.025 -14.439 1.00 95.75 101 CYS A N 1
ATOM 804 C CA . CYS A 1 101 ? -13.904 -7.719 -15.206 1.00 95.75 101 CYS A CA 1
ATOM 805 C C . CYS A 1 101 ? -13.508 -7.301 -16.631 1.00 95.75 101 CYS A C 1
ATOM 807 O O . CYS A 1 101 ? -12.474 -6.645 -16.796 1.00 95.75 101 CYS A O 1
ATOM 809 N N . TRP A 1 102 ? -14.292 -7.711 -17.631 1.00 95.56 102 TRP A N 1
ATOM 810 C CA . TRP A 1 102 ? -14.140 -7.314 -19.036 1.00 95.56 102 TRP A CA 1
ATOM 811 C C . TRP A 1 102 ? -15.079 -6.171 -19.394 1.00 95.56 102 TRP A C 1
ATOM 813 O O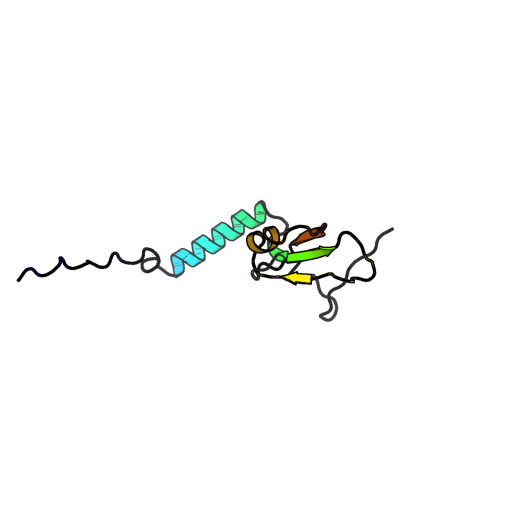 . TRP A 1 102 ? -16.208 -6.163 -18.854 1.00 95.56 102 TRP A O 1
#

Radius of gyration: 22.3 Å; Cα contacts (8 Å, |Δi|>4): 82; chains: 1; bounding box: 52×47×59 Å

Sequence (102 aa):
MAQPPDAAAHPDPVAQREPVALEQRALEALKGLAQVRPQLEMDGWRNIWLLKPSYGSKGLGMRLVNEGVQKILQERDCLRVVQKYVERPFLIDGFKFDIRCW

InterPro domains:
  IPR004344 Tubulin-tyrosine ligase/Tubulin polyglutamylase [PF03133] (28-102)
  IPR004344 Tubulin-tyrosine ligase/Tubulin polyglutamylase [PS51221] (1-102)
  IPR013815 ATP-grasp fold, subdomain 1 [G3DSA:3.30.1490.20] (3-87)
  IPR051437 Tubulin tyrosine ligase-like monoglycylase [PTHR45870] (24-102)

Foldseek 3Di:
DDDDPDPPPPPDPVVPDDPVNVVVVVVVVVVVCVVVPVCSVQLDDLQKKWKAAPDDDPCPPIDIDSPHPVVVVPDPDTHIDIGRDRNDADDDVNDHDDDDDD

Mean predicted aligned error: 10.41 Å